Protein AF-A0A8C4T0N4-F1 (afdb_monomer)

Structure (mmCIF, N/CA/C/O backbone):
data_AF-A0A8C4T0N4-F1
#
_entry.id   AF-A0A8C4T0N4-F1
#
loop_
_atom_site.group_PDB
_atom_site.id
_atom_site.type_symbol
_atom_site.label_atom_id
_atom_site.label_alt_id
_atom_site.label_comp_id
_atom_site.label_asym_id
_atom_site.label_entity_id
_atom_site.label_seq_id
_atom_site.pdbx_PDB_ins_code
_atom_site.Cartn_x
_atom_site.Cartn_y
_atom_site.Cartn_z
_atom_site.occupancy
_atom_site.B_iso_or_equiv
_atom_site.auth_seq_id
_atom_site.auth_comp_id
_atom_site.auth_asym_id
_atom_site.auth_atom_id
_atom_site.pdbx_PDB_model_num
ATOM 1 N N . MET A 1 1 ? 43.573 10.156 -31.745 1.00 62.78 1 MET A N 1
ATOM 2 C CA . MET A 1 1 ? 42.767 11.086 -30.918 1.00 62.78 1 MET A CA 1
ATOM 3 C C . MET A 1 1 ? 41.314 10.973 -31.349 1.00 62.78 1 MET A C 1
ATOM 5 O O . MET A 1 1 ? 41.068 10.934 -32.550 1.00 62.78 1 MET A O 1
ATOM 9 N N . ALA A 1 2 ? 40.372 10.860 -30.412 1.00 72.50 2 ALA A N 1
ATOM 10 C CA . ALA A 1 2 ? 38.949 10.794 -30.747 1.00 72.50 2 ALA A CA 1
ATOM 11 C C . ALA A 1 2 ? 38.478 12.137 -31.335 1.00 72.50 2 ALA A C 1
ATOM 13 O O . ALA A 1 2 ? 38.823 13.198 -30.815 1.00 72.50 2 ALA A O 1
ATOM 14 N N . LYS A 1 3 ? 37.723 12.098 -32.439 1.00 73.19 3 LYS A N 1
ATOM 15 C CA . LYS A 1 3 ? 37.115 13.292 -33.046 1.00 73.19 3 LYS A CA 1
ATOM 16 C C . LYS A 1 3 ? 36.022 13.805 -32.104 1.00 73.19 3 LYS A C 1
ATOM 18 O O . LYS A 1 3 ? 35.232 13.007 -31.608 1.00 73.19 3 LYS A O 1
ATOM 23 N N . ASN A 1 4 ? 35.986 15.111 -31.843 1.00 69.31 4 ASN A N 1
ATOM 24 C CA . ASN A 1 4 ? 34.967 15.718 -30.987 1.00 69.31 4 ASN A CA 1
ATOM 25 C C . ASN A 1 4 ? 33.589 15.587 -31.656 1.00 69.31 4 ASN A C 1
ATOM 27 O O . ASN A 1 4 ? 33.280 16.283 -32.622 1.00 69.31 4 ASN A O 1
ATOM 31 N N . THR A 1 5 ? 32.775 14.660 -31.162 1.00 68.19 5 THR A N 1
ATOM 32 C CA . THR A 1 5 ? 31.363 14.557 -31.513 1.00 68.19 5 THR A CA 1
ATOM 33 C C . THR A 1 5 ? 30.626 15.651 -30.741 1.00 68.19 5 THR A C 1
ATOM 35 O O . THR A 1 5 ? 30.345 15.490 -29.557 1.00 68.19 5 THR A O 1
ATOM 38 N N . LEU A 1 6 ? 30.294 16.762 -31.409 1.00 78.12 6 LEU A N 1
ATOM 39 C CA . LEU A 1 6 ? 29.566 17.906 -30.822 1.00 78.12 6 LEU A CA 1
ATOM 40 C C . LEU A 1 6 ? 28.224 17.518 -30.161 1.00 78.12 6 LEU A C 1
ATOM 42 O O . LEU A 1 6 ? 27.647 18.294 -29.405 1.00 78.12 6 LEU A O 1
ATOM 46 N N . SER A 1 7 ? 27.713 16.318 -30.450 1.00 81.56 7 SER A N 1
ATOM 47 C CA . SER A 1 7 ? 26.474 15.774 -29.902 1.00 81.56 7 SER A CA 1
ATOM 48 C C . SER A 1 7 ? 26.747 14.836 -28.732 1.00 81.56 7 SER A C 1
ATOM 50 O O . SER A 1 7 ? 27.363 13.793 -28.908 1.00 81.56 7 SER A O 1
ATOM 52 N N . SER A 1 8 ? 26.202 15.142 -27.556 1.00 84.44 8 SER A N 1
ATOM 53 C CA . SER A 1 8 ? 26.217 14.264 -26.377 1.00 84.44 8 SER A CA 1
ATOM 54 C C . SER A 1 8 ? 25.060 13.256 -26.347 1.00 84.44 8 SER A C 1
ATOM 56 O O . SER A 1 8 ? 24.868 12.570 -25.347 1.00 84.44 8 SER A O 1
ATOM 58 N N . ARG A 1 9 ? 24.269 13.147 -27.425 1.00 85.56 9 ARG A N 1
ATOM 59 C CA . ARG A 1 9 ? 23.038 12.333 -27.477 1.00 85.56 9 ARG A CA 1
ATOM 60 C C . ARG A 1 9 ? 23.273 10.845 -27.195 1.00 85.56 9 ARG A C 1
ATOM 62 O O . ARG A 1 9 ? 22.392 10.207 -26.638 1.00 85.56 9 ARG A O 1
ATOM 69 N N . PHE A 1 10 ? 24.465 10.329 -27.498 1.00 83.19 10 PHE A N 1
ATOM 70 C CA . PHE A 1 10 ? 24.871 8.957 -27.176 1.00 83.19 10 PHE A CA 1
ATOM 71 C C . PHE A 1 10 ? 25.081 8.711 -25.671 1.00 83.19 10 PHE A C 1
ATOM 73 O O . PHE A 1 10 ? 25.009 7.573 -25.237 1.00 83.19 10 PHE A O 1
ATOM 80 N N . ARG A 1 11 ? 25.304 9.761 -24.865 1.00 87.75 11 ARG A N 1
ATOM 81 C CA . ARG A 1 11 ? 25.464 9.664 -23.399 1.00 87.75 11 ARG A CA 1
ATOM 82 C C . ARG A 1 11 ? 24.138 9.670 -22.642 1.00 87.75 11 ARG A C 1
ATOM 84 O O . ARG A 1 11 ? 24.134 9.516 -21.432 1.00 87.75 11 ARG A O 1
ATOM 91 N N . LYS A 1 12 ? 23.031 9.935 -23.340 1.00 89.69 12 LYS A N 1
ATOM 92 C CA . LYS A 1 12 ? 21.679 9.899 -22.766 1.00 89.69 12 LYS A CA 1
ATOM 93 C C . LYS A 1 12 ? 21.078 8.494 -22.789 1.00 89.69 12 LYS A C 1
ATOM 95 O O . LYS A 1 12 ? 19.979 8.314 -22.284 1.00 89.69 12 LYS A O 1
ATOM 100 N N . VAL A 1 13 ? 21.745 7.552 -23.454 1.00 90.38 13 VAL A N 1
ATOM 101 C CA . VAL A 1 13 ? 21.324 6.156 -23.491 1.00 90.38 13 VAL A CA 1
ATOM 102 C C . VAL A 1 13 ? 21.797 5.514 -22.198 1.00 90.38 13 VAL A C 1
ATOM 104 O O . VAL A 1 13 ? 22.999 5.488 -21.940 1.00 90.38 13 VAL A O 1
ATOM 107 N N . ASP A 1 14 ? 20.848 5.042 -21.402 1.00 91.19 14 ASP A N 1
ATOM 108 C CA . ASP A 1 14 ? 21.117 4.248 -20.212 1.00 91.19 14 ASP A CA 1
ATOM 109 C C . ASP A 1 14 ? 21.416 2.809 -20.652 1.00 91.19 14 ASP A C 1
ATOM 111 O O . ASP A 1 14 ? 20.522 2.084 -21.089 1.00 91.19 14 ASP A O 1
ATOM 115 N N . ILE A 1 15 ? 22.702 2.453 -20.684 1.00 91.44 15 ILE A N 1
ATOM 116 C CA . ILE A 1 15 ? 23.164 1.129 -21.128 1.00 91.44 15 ILE A CA 1
ATOM 117 C C . ILE A 1 15 ? 22.962 0.100 -20.006 1.00 91.44 15 ILE A C 1
ATOM 119 O O . ILE A 1 15 ? 22.733 -1.071 -20.303 1.00 91.44 15 ILE A O 1
ATOM 123 N N . ASP A 1 16 ? 22.968 0.547 -18.746 1.00 89.69 16 ASP A N 1
ATOM 124 C CA . ASP A 1 16 ? 22.822 -0.309 -17.565 1.00 89.69 16 ASP A CA 1
ATOM 125 C C . ASP A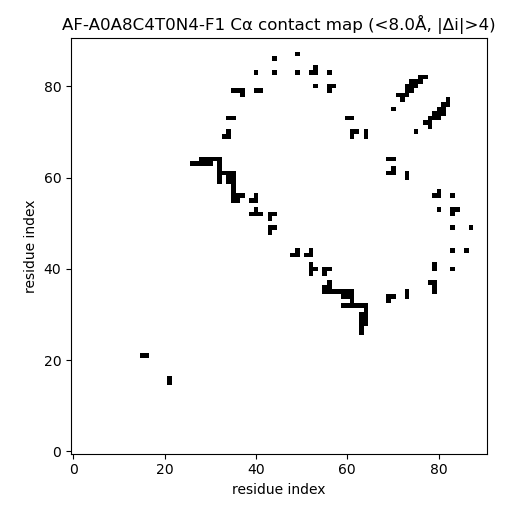 1 16 ? 21.406 -0.911 -17.486 1.00 89.69 16 ASP A C 1
ATOM 127 O O . ASP A 1 16 ? 21.214 -2.001 -16.951 1.00 89.69 16 ASP A O 1
ATOM 131 N N . GLU A 1 17 ? 20.409 -0.255 -18.096 1.00 90.12 17 GLU A N 1
ATOM 132 C CA . GLU A 1 17 ? 19.040 -0.777 -18.211 1.00 90.12 17 GLU A CA 1
ATOM 133 C C . GLU A 1 17 ? 18.959 -2.102 -18.993 1.00 90.12 17 GLU A C 1
ATOM 135 O O . GLU A 1 17 ? 18.030 -2.878 -18.778 1.00 90.12 17 GLU A O 1
ATOM 140 N N . TYR A 1 18 ? 19.930 -2.370 -19.875 1.00 90.00 18 TYR A N 1
ATOM 141 C CA . TYR A 1 18 ? 19.995 -3.574 -20.712 1.00 90.00 18 TYR A CA 1
ATOM 142 C C . TYR A 1 18 ? 21.040 -4.599 -20.234 1.00 90.00 18 TYR A C 1
ATOM 144 O O . TYR A 1 18 ? 21.317 -5.552 -20.963 1.00 90.00 18 TYR A O 1
ATOM 152 N N . ASP A 1 19 ? 21.646 -4.418 -19.056 1.00 94.56 19 ASP A N 1
ATOM 153 C CA . ASP A 1 19 ? 22.576 -5.402 -18.491 1.00 94.56 19 ASP A CA 1
ATOM 154 C C . ASP A 1 19 ? 21.828 -6.694 -18.126 1.00 94.56 19 ASP A C 1
ATOM 156 O O . ASP A 1 19 ? 20.905 -6.692 -17.312 1.00 94.56 19 ASP A O 1
ATOM 160 N N . GLU A 1 20 ? 22.248 -7.819 -18.705 1.00 91.81 20 GLU A N 1
ATOM 161 C CA . GLU A 1 20 ? 21.682 -9.147 -18.434 1.00 91.81 20 GLU A CA 1
ATOM 162 C C . GLU A 1 20 ? 21.862 -9.579 -16.968 1.00 91.81 20 GLU A C 1
ATOM 164 O O . GLU A 1 20 ? 21.121 -10.431 -16.481 1.00 91.81 20 GLU A O 1
ATOM 169 N N . ASN A 1 21 ? 22.817 -8.981 -16.248 1.00 92.12 21 ASN A N 1
ATOM 170 C CA . ASN A 1 21 ? 23.048 -9.236 -14.825 1.00 92.12 21 ASN A CA 1
ATOM 171 C C . ASN A 1 21 ? 22.258 -8.294 -13.904 1.00 92.12 21 ASN A C 1
ATOM 173 O O . ASN A 1 21 ? 22.404 -8.372 -12.679 1.00 92.12 21 ASN A O 1
ATOM 177 N N . LYS A 1 22 ? 21.440 -7.388 -14.454 1.00 92.12 22 LYS A N 1
ATOM 178 C CA . LYS A 1 22 ? 20.595 -6.497 -13.659 1.00 92.12 22 LYS A CA 1
ATOM 179 C C . LYS A 1 22 ? 19.606 -7.331 -12.841 1.00 92.12 22 LYS A C 1
ATOM 181 O O . LYS A 1 22 ? 18.861 -8.146 -13.379 1.00 92.12 22 LYS A O 1
ATOM 186 N N . PHE A 1 23 ? 19.583 -7.108 -11.527 1.00 89.00 23 PHE A N 1
ATOM 187 C CA . PHE A 1 23 ? 18.634 -7.782 -10.644 1.00 89.00 23 PHE A CA 1
ATOM 188 C C . PHE A 1 23 ? 17.197 -7.393 -11.016 1.00 89.00 23 PHE A C 1
ATOM 190 O O . PHE A 1 23 ? 16.862 -6.207 -11.067 1.00 89.00 23 PHE A O 1
ATOM 197 N N . VAL A 1 24 ? 16.360 -8.399 -11.265 1.00 84.62 24 VAL A N 1
ATOM 198 C CA . VAL A 1 24 ? 14.925 -8.250 -11.507 1.00 84.62 24 VAL A CA 1
ATOM 199 C C . VAL A 1 24 ? 14.170 -8.924 -10.372 1.00 84.62 24 VAL A C 1
ATOM 201 O O . VAL A 1 24 ? 14.486 -10.051 -9.993 1.00 84.62 24 VAL A O 1
ATOM 204 N N . ASP A 1 25 ? 13.182 -8.230 -9.817 1.00 82.19 25 ASP A N 1
ATOM 205 C CA . ASP A 1 25 ? 12.321 -8.823 -8.800 1.00 82.19 25 ASP A CA 1
ATOM 206 C C . ASP A 1 25 ? 11.479 -9.942 -9.434 1.00 82.19 25 ASP A C 1
ATOM 208 O O . ASP A 1 25 ? 10.772 -9.713 -10.420 1.00 82.19 25 ASP A O 1
ATOM 212 N N . GLU A 1 26 ? 11.495 -11.139 -8.842 1.00 76.44 26 GLU A N 1
ATOM 213 C CA . GLU A 1 26 ? 10.517 -12.189 -9.145 1.00 76.44 26 GLU A CA 1
ATOM 214 C C . GLU A 1 26 ? 9.149 -11.756 -8.607 1.00 76.44 26 GLU A C 1
ATOM 216 O O . GLU A 1 26 ? 8.784 -11.992 -7.456 1.00 76.44 26 GLU A O 1
ATOM 221 N N . GLN A 1 27 ? 8.390 -11.048 -9.437 1.00 67.12 27 GLN A N 1
ATOM 222 C CA . GLN A 1 27 ? 7.031 -10.636 -9.110 1.00 67.12 27 GLN A CA 1
ATOM 223 C C . GLN A 1 27 ? 6.059 -11.703 -9.606 1.00 67.12 27 GLN A C 1
ATOM 225 O O . GLN A 1 27 ? 5.661 -11.712 -10.770 1.00 67.12 27 GLN A O 1
ATOM 230 N N . GLU A 1 28 ? 5.687 -12.611 -8.704 1.00 65.00 28 GLU A N 1
ATOM 231 C CA . GLU A 1 28 ? 4.619 -13.582 -8.923 1.00 65.00 28 GLU A CA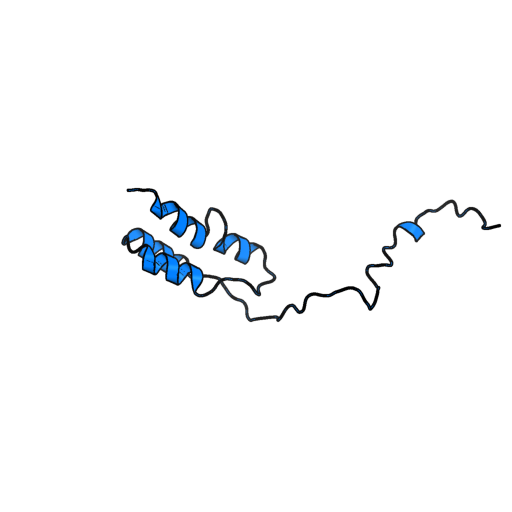 1
ATOM 232 C C . GLU A 1 28 ? 3.304 -12.827 -9.205 1.00 65.00 28 GLU A C 1
ATOM 234 O O . GLU A 1 28 ? 2.790 -12.098 -8.350 1.00 65.00 28 GLU A O 1
ATOM 239 N N . GLU A 1 29 ? 2.772 -12.952 -10.427 1.00 56.31 29 GLU A N 1
ATOM 240 C CA . GLU A 1 29 ? 1.462 -12.411 -10.806 1.00 56.31 29 GLU A CA 1
ATOM 241 C C . GLU A 1 29 ? 0.361 -13.198 -10.090 1.00 56.31 29 GLU A C 1
ATOM 243 O O . GLU A 1 29 ? -0.283 -14.077 -10.659 1.00 56.31 29 GLU A O 1
ATOM 248 N N . ALA A 1 30 ? 0.142 -12.909 -8.809 1.00 55.69 30 ALA A N 1
ATOM 249 C CA . ALA A 1 30 ? -1.021 -13.445 -8.126 1.00 55.69 30 ALA A CA 1
ATOM 250 C C . ALA A 1 30 ? -2.270 -12.659 -8.538 1.00 55.69 30 ALA A C 1
ATOM 252 O O . ALA A 1 30 ? -2.227 -11.438 -8.718 1.00 55.69 30 ALA A O 1
ATOM 253 N N . ALA A 1 31 ? -3.363 -13.413 -8.680 1.00 55.75 31 ALA A N 1
ATOM 254 C CA . ALA A 1 31 ? -4.713 -12.983 -9.024 1.00 55.75 31 ALA A CA 1
ATOM 255 C C . ALA A 1 31 ? -5.071 -11.605 -8.458 1.00 55.75 31 ALA A C 1
ATOM 257 O O . ALA A 1 31 ? -4.637 -11.271 -7.360 1.00 55.75 31 ALA A O 1
ATOM 258 N N . GLU A 1 32 ? -5.893 -10.842 -9.187 1.00 57.16 32 GLU A N 1
ATOM 259 C CA . GLU A 1 32 ? -6.438 -9.539 -8.789 1.00 57.16 32 GLU A CA 1
ATOM 260 C C . GLU A 1 32 ? -6.956 -9.553 -7.336 1.00 57.16 32 GLU A C 1
ATOM 262 O O . GLU A 1 32 ? -8.122 -9.813 -7.052 1.00 57.16 32 GLU A O 1
ATOM 267 N N . GLN A 1 33 ? -6.064 -9.299 -6.379 1.00 61.00 33 GLN A N 1
ATOM 268 C CA . GLN A 1 33 ? -6.407 -9.225 -4.971 1.00 61.00 33 GLN A CA 1
ATOM 269 C C . GLN A 1 33 ? -7.061 -7.866 -4.762 1.00 61.00 33 GLN A C 1
ATOM 271 O O . GLN A 1 33 ? -6.385 -6.838 -4.729 1.00 61.00 33 GLN A O 1
ATOM 276 N N . GLN A 1 34 ? -8.386 -7.875 -4.623 1.00 66.06 34 GLN A N 1
ATOM 277 C CA . GLN A 1 34 ? -9.219 -6.687 -4.420 1.00 66.06 34 GLN A CA 1
ATOM 278 C C . GLN A 1 34 ? -8.952 -5.976 -3.074 1.00 66.06 34 GLN A C 1
ATOM 280 O O . GLN A 1 34 ? -9.479 -4.895 -2.826 1.00 66.06 34 GLN A O 1
ATOM 285 N N . GLY A 1 35 ? -8.068 -6.533 -2.240 1.00 71.31 35 GLY A N 1
ATOM 286 C CA . GLY A 1 35 ? -7.766 -6.038 -0.904 1.00 71.31 35 GLY A CA 1
ATOM 287 C C . GLY A 1 35 ? -8.771 -6.544 0.140 1.00 71.31 35 GLY A C 1
ATOM 288 O O . GLY A 1 35 ? -9.580 -7.429 -0.157 1.00 71.31 35 GLY A O 1
ATOM 289 N N . PRO A 1 36 ? -8.697 -6.034 1.379 1.00 76.62 36 PRO A N 1
ATOM 290 C CA . PRO A 1 36 ? -9.658 -6.338 2.439 1.00 76.62 36 PRO A CA 1
ATOM 291 C C . PRO A 1 36 ? -11.044 -5.732 2.153 1.00 76.62 36 PRO A C 1
ATOM 293 O O . PRO A 1 36 ? -11.143 -4.640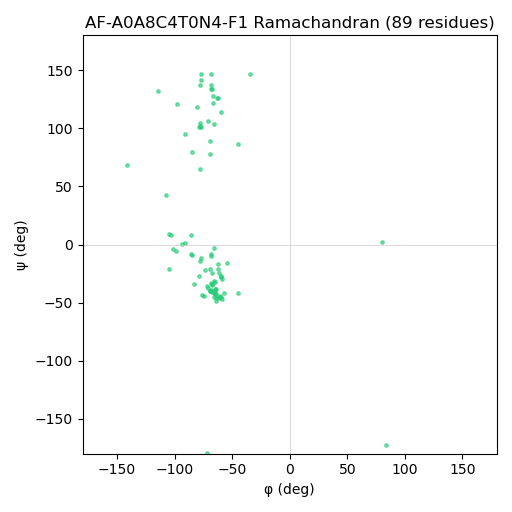 1.594 1.00 76.62 36 PRO A O 1
ATOM 296 N N . ASP A 1 37 ? -12.111 -6.420 2.572 1.00 81.69 37 ASP A N 1
ATOM 297 C CA . ASP A 1 37 ? -13.493 -5.942 2.427 1.00 81.69 37 ASP A CA 1
ATOM 298 C C . ASP A 1 37 ? -13.768 -4.765 3.380 1.00 81.69 37 ASP A C 1
ATOM 300 O O . ASP A 1 37 ? -13.900 -4.934 4.595 1.00 81.69 37 ASP A O 1
ATOM 304 N N . GLU A 1 38 ? -13.854 -3.551 2.831 1.00 78.94 38 GLU A N 1
ATOM 305 C CA . GLU A 1 38 ? -14.132 -2.351 3.626 1.00 78.94 38 GLU A CA 1
ATOM 306 C C . GLU A 1 38 ? -15.520 -2.353 4.262 1.00 78.94 38 GLU A C 1
ATOM 308 O O . GLU A 1 38 ? -15.675 -1.803 5.350 1.00 78.94 38 GLU A O 1
ATOM 313 N N . ALA A 1 39 ? -16.525 -2.958 3.625 1.00 82.81 39 ALA A N 1
ATOM 314 C CA . ALA A 1 39 ? -17.878 -2.963 4.166 1.00 82.81 39 ALA A CA 1
ATOM 315 C C . ALA A 1 39 ? -17.948 -3.829 5.429 1.00 82.81 39 ALA A C 1
ATOM 317 O O . ALA A 1 39 ? -18.580 -3.444 6.416 1.00 82.81 39 ALA A O 1
ATOM 318 N N . GLU A 1 40 ? -17.260 -4.972 5.425 1.00 84.56 40 GLU A N 1
ATOM 319 C CA . GLU A 1 40 ? -17.126 -5.824 6.607 1.00 84.56 40 GLU A CA 1
ATOM 320 C C . GLU A 1 40 ? -16.351 -5.104 7.721 1.00 84.56 40 GLU A C 1
ATOM 322 O O . GLU A 1 40 ? -16.809 -5.066 8.867 1.00 84.56 40 GLU A O 1
ATOM 327 N N . VAL A 1 41 ? -15.226 -4.458 7.387 1.00 83.88 41 VAL A N 1
ATOM 328 C CA . VAL A 1 41 ? -14.426 -3.707 8.368 1.00 83.88 41 VAL A CA 1
ATOM 329 C C . VAL A 1 41 ? -15.219 -2.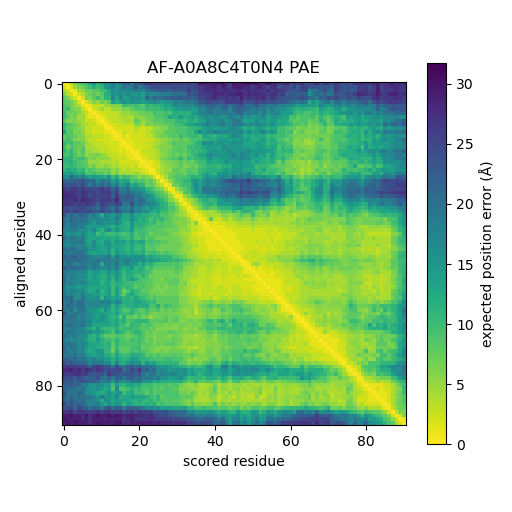546 8.975 1.00 83.88 41 VAL A C 1
ATOM 331 O O . VAL A 1 41 ? -15.226 -2.391 10.197 1.00 83.88 41 VAL A O 1
ATOM 334 N N . ASP A 1 42 ? -15.934 -1.762 8.168 1.00 84.44 42 ASP A N 1
ATOM 335 C CA . ASP A 1 42 ? -16.745 -0.640 8.652 1.00 84.44 42 ASP A CA 1
ATOM 336 C C . ASP A 1 42 ? -17.888 -1.105 9.560 1.00 84.44 42 ASP A C 1
ATOM 338 O O . ASP A 1 42 ? -18.185 -0.458 10.569 1.00 84.44 42 ASP A O 1
ATOM 342 N N . ASN A 1 43 ? -18.515 -2.240 9.244 1.00 88.69 43 ASN A N 1
ATOM 343 C CA . ASN A 1 43 ? -19.549 -2.826 10.092 1.00 88.69 43 ASN A CA 1
ATOM 344 C C . ASN A 1 43 ? -18.986 -3.249 11.456 1.00 88.69 43 ASN A C 1
ATOM 346 O O . ASN A 1 43 ? -19.602 -2.953 12.481 1.00 88.69 43 ASN A O 1
ATOM 350 N N . LEU A 1 44 ? -17.804 -3.870 11.488 1.00 86.75 44 LEU A N 1
ATOM 351 C CA . LEU A 1 44 ? -17.149 -4.303 12.727 1.00 86.75 44 LEU A CA 1
ATOM 352 C C . LEU A 1 44 ? -16.670 -3.119 13.581 1.00 86.75 44 LEU A C 1
ATOM 354 O O . LEU A 1 44 ? -16.858 -3.123 14.798 1.00 86.75 44 LEU A O 1
ATOM 358 N N . ILE A 1 45 ? -16.145 -2.060 12.952 1.00 84.81 45 ILE A N 1
ATOM 359 C CA . ILE A 1 45 ? -15.797 -0.809 13.647 1.00 84.81 45 ILE A CA 1
ATOM 360 C C . ILE A 1 45 ? -17.047 -0.187 14.286 1.00 84.81 45 ILE A C 1
ATOM 362 O O . ILE A 1 45 ? -17.004 0.211 15.450 1.00 84.81 45 ILE A O 1
ATOM 366 N N . ARG A 1 46 ? -18.177 -0.134 13.566 1.00 86.62 46 ARG A N 1
ATOM 367 C CA . ARG A 1 46 ? -19.449 0.399 14.097 1.00 86.62 46 ARG A CA 1
ATOM 368 C C . ARG A 1 46 ? -20.025 -0.442 15.236 1.00 86.62 46 ARG A C 1
ATOM 370 O O . ARG A 1 46 ? -20.673 0.110 16.119 1.00 86.62 46 ARG A O 1
ATOM 377 N N . GLN A 1 47 ? -19.799 -1.754 15.217 1.00 86.56 47 GLN A N 1
ATOM 378 C CA . GLN A 1 47 ? -20.204 -2.676 16.283 1.00 86.56 47 GLN A CA 1
ATOM 379 C C . GLN A 1 47 ? -19.286 -2.609 17.517 1.00 86.56 47 GLN A C 1
ATOM 381 O O . GLN A 1 47 ? -19.634 -3.157 18.560 1.00 86.56 47 GLN A O 1
ATOM 386 N N . GLY A 1 48 ? -18.133 -1.938 17.420 1.00 83.50 48 GLY A N 1
ATOM 387 C CA . GLY A 1 48 ? -17.136 -1.856 18.489 1.00 83.50 48 GLY A CA 1
ATOM 388 C C . GLY A 1 48 ? -16.224 -3.084 18.593 1.00 83.50 48 GLY A C 1
ATOM 389 O O . GLY A 1 48 ? -15.349 -3.120 19.460 1.00 83.50 48 GLY A O 1
ATOM 390 N N . ASP A 1 49 ? -16.370 -4.072 17.702 1.00 85.75 49 ASP A N 1
ATOM 391 C CA . ASP A 1 49 ? -15.503 -5.251 17.659 1.00 85.75 49 ASP A CA 1
ATOM 392 C C . ASP A 1 49 ? -14.235 -4.972 16.845 1.00 85.75 49 ASP A C 1
ATOM 394 O O . ASP A 1 49 ? -14.066 -5.326 15.674 1.00 85.75 49 ASP A O 1
ATOM 398 N N . MET A 1 50 ? -13.307 -4.307 17.520 1.00 83.62 50 MET A N 1
ATOM 399 C CA . MET A 1 50 ? -12.064 -3.844 16.927 1.00 83.62 50 MET A CA 1
ATOM 400 C C . MET A 1 50 ? -11.044 -4.964 16.657 1.00 83.62 50 MET A C 1
ATOM 402 O O . MET A 1 50 ? -10.133 -4.798 15.840 1.00 83.62 50 MET A O 1
ATOM 406 N N . LEU A 1 51 ? -11.145 -6.100 17.352 1.00 85.00 51 LEU A N 1
ATOM 407 C CA . LEU A 1 51 ? -10.245 -7.234 17.120 1.00 85.00 51 LEU A CA 1
ATOM 408 C C . LEU A 1 51 ? -10.638 -7.976 15.846 1.00 85.00 51 LEU A C 1
ATOM 410 O O . LEU A 1 51 ? -9.765 -8.277 15.029 1.00 85.00 51 LEU A O 1
ATOM 414 N N . SER A 1 52 ? -11.937 -8.195 15.639 1.00 85.12 52 SER A N 1
ATOM 415 C CA . SER A 1 52 ? -12.445 -8.782 14.401 1.00 85.12 52 SER A CA 1
ATOM 416 C C . SER A 1 52 ? -12.200 -7.858 13.211 1.00 85.12 52 SER A C 1
ATOM 418 O O . SER A 1 52 ? -11.708 -8.324 12.184 1.00 85.12 52 SER A O 1
ATOM 420 N N . ALA A 1 53 ? -12.426 -6.545 13.363 1.00 83.75 53 ALA A N 1
ATOM 421 C CA . ALA A 1 53 ? -12.144 -5.563 12.310 1.00 83.75 53 ALA A CA 1
ATOM 422 C C . ALA A 1 53 ? -10.670 -5.600 11.868 1.00 83.75 53 ALA A C 1
ATOM 424 O O . ALA A 1 53 ? -10.360 -5.590 10.678 1.00 83.75 53 ALA A O 1
ATOM 425 N N . PHE A 1 54 ? -9.751 -5.716 12.832 1.00 83.25 54 PHE A N 1
ATOM 426 C CA . PHE A 1 54 ? -8.320 -5.857 12.565 1.00 83.25 54 PHE A CA 1
ATOM 427 C C . PHE A 1 54 ? -7.973 -7.159 11.854 1.00 83.25 54 PHE A C 1
ATOM 429 O O . PHE A 1 54 ? -7.175 -7.162 10.918 1.00 83.25 54 PHE A O 1
ATOM 436 N N . HIS A 1 55 ? -8.585 -8.263 12.267 1.00 83.62 55 HIS A N 1
ATOM 437 C CA . HIS A 1 55 ? -8.342 -9.548 11.637 1.00 83.62 55 HIS A CA 1
ATOM 438 C C . HIS A 1 55 ? -8.832 -9.569 10.178 1.00 83.62 55 HIS A C 1
ATOM 440 O O . HIS A 1 55 ? -8.119 -10.060 9.307 1.00 83.62 55 HIS A O 1
ATOM 446 N N . VAL A 1 56 ? -9.992 -8.972 9.886 1.00 84.50 56 VAL A N 1
ATOM 447 C CA . VAL A 1 56 ? -10.524 -8.840 8.517 1.00 84.50 56 VAL A CA 1
ATOM 448 C C . VAL A 1 56 ? -9.638 -7.942 7.654 1.00 84.50 56 VAL A C 1
ATOM 450 O O . VAL A 1 56 ? -9.282 -8.327 6.541 1.00 84.50 56 VAL A O 1
ATOM 453 N N . ALA A 1 57 ? -9.198 -6.797 8.181 1.00 84.44 57 ALA A N 1
ATOM 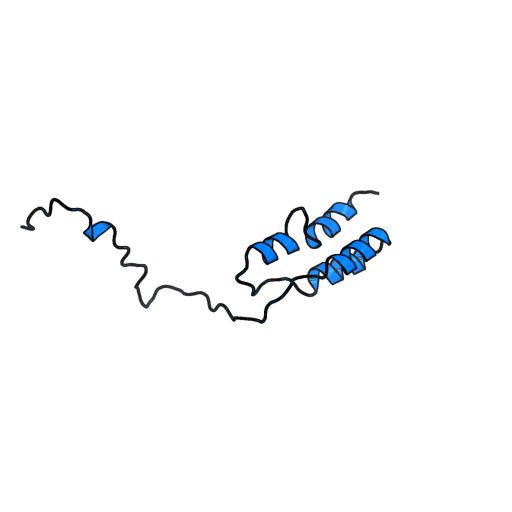454 C CA . ALA A 1 57 ? -8.325 -5.874 7.455 1.00 84.44 57 ALA A CA 1
ATOM 455 C C . ALA A 1 57 ? -6.980 -6.509 7.036 1.00 84.44 57 ALA A C 1
ATOM 457 O O . ALA A 1 57 ? -6.391 -6.108 6.034 1.00 84.44 57 ALA A O 1
ATOM 458 N N . LEU A 1 58 ? -6.502 -7.515 7.778 1.00 83.62 58 LEU A N 1
ATOM 459 C CA . LEU A 1 58 ? -5.241 -8.214 7.505 1.00 83.62 58 LEU A CA 1
ATOM 460 C C . LEU A 1 58 ? -5.389 -9.547 6.761 1.00 83.62 58 LEU A C 1
ATOM 462 O O . LEU A 1 58 ? -4.375 -10.143 6.405 1.00 83.62 58 LEU A O 1
ATOM 466 N N . ARG A 1 59 ? -6.610 -10.037 6.515 1.00 82.12 59 ARG A N 1
ATOM 467 C CA . ARG A 1 59 ? -6.824 -11.345 5.870 1.00 82.12 59 ARG A CA 1
ATOM 468 C C . ARG A 1 59 ? -6.372 -11.394 4.41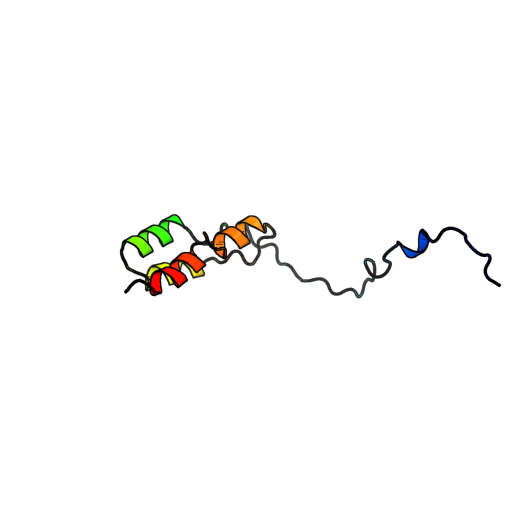4 1.00 82.12 59 ARG A C 1
ATOM 470 O O . ARG A 1 59 ? -5.938 -12.450 3.969 1.00 82.12 59 ARG A O 1
ATOM 477 N N . ASN A 1 60 ? -6.495 -10.289 3.678 1.00 74.50 60 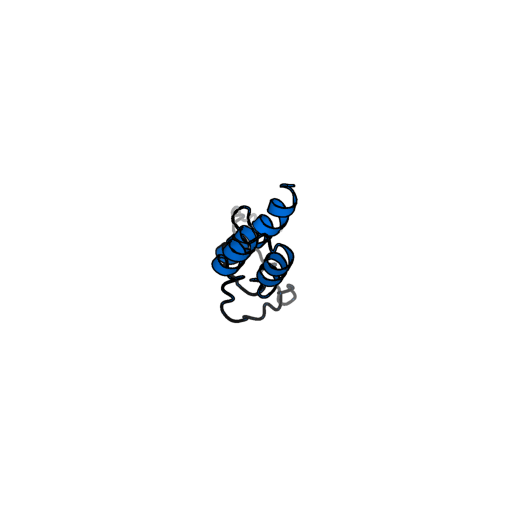ASN A N 1
ATOM 478 C CA . ASN A 1 60 ? -6.193 -10.260 2.246 1.00 74.50 60 ASN A CA 1
ATOM 479 C C . ASN A 1 60 ? -5.499 -8.951 1.821 1.00 74.50 60 ASN A C 1
ATOM 481 O O . ASN A 1 60 ? -6.103 -8.112 1.146 1.00 74.50 60 ASN A O 1
ATOM 485 N N . PRO A 1 61 ? -4.244 -8.726 2.248 1.00 75.81 61 PRO A N 1
ATOM 486 C CA . PRO A 1 61 ? -3.502 -7.534 1.866 1.00 75.81 61 PRO A CA 1
ATOM 487 C C . PRO A 1 61 ? -3.171 -7.570 0.361 1.00 75.81 61 PRO A C 1
ATOM 489 O O . PRO A 1 61 ? -2.746 -8.611 -0.137 1.00 75.81 61 PRO A O 1
ATOM 492 N N . PRO A 1 62 ? -3.308 -6.451 -0.375 1.00 77.12 62 PRO A N 1
ATOM 493 C CA . PRO A 1 62 ? -3.046 -6.397 -1.814 1.00 77.12 62 PRO A CA 1
ATOM 494 C C . PRO A 1 62 ? -1.533 -6.344 -2.110 1.00 77.12 62 PRO A C 1
ATOM 496 O O . PRO A 1 62 ? -1.009 -5.341 -2.599 1.00 77.12 62 PRO A O 1
ATOM 499 N N . ILE A 1 63 ? -0.799 -7.410 -1.776 1.00 78.25 63 ILE A N 1
ATOM 500 C CA . ILE A 1 63 ? 0.672 -7.467 -1.877 1.00 78.25 63 ILE A CA 1
ATOM 501 C C . ILE A 1 63 ? 1.096 -7.609 -3.344 1.00 78.25 63 ILE A C 1
ATOM 503 O O . ILE A 1 63 ? 1.952 -6.859 -3.827 1.00 78.25 63 ILE A O 1
ATOM 507 N N . ASN A 1 64 ? 0.404 -8.485 -4.071 1.00 75.62 64 ASN A N 1
ATOM 508 C CA . ASN A 1 64 ? 0.801 -8.921 -5.410 1.00 75.62 64 ASN A CA 1
ATOM 509 C C . ASN A 1 64 ? 0.158 -8.110 -6.547 1.00 75.62 64 ASN A C 1
ATOM 511 O O . ASN A 1 64 ? 0.439 -8.344 -7.717 1.00 75.62 64 ASN A O 1
ATOM 515 N N . THR A 1 65 ? -0.671 -7.106 -6.236 1.00 77.44 65 THR A N 1
ATOM 516 C CA . THR A 1 65 ? -1.238 -6.233 -7.275 1.00 77.44 65 THR A CA 1
ATOM 517 C C . THR A 1 65 ? -0.228 -5.189 -7.761 1.00 77.44 65 THR A C 1
ATOM 519 O O . THR A 1 65 ? 0.455 -4.526 -6.972 1.00 77.44 65 THR A O 1
ATOM 522 N N . LYS A 1 66 ? -0.172 -4.982 -9.080 1.00 76.94 66 LYS A N 1
ATOM 523 C CA . LYS A 1 66 ? 0.547 -3.857 -9.707 1.00 76.94 66 LYS A CA 1
ATOM 524 C C . LYS A 1 66 ? -0.244 -2.545 -9.603 1.00 76.94 66 LYS A C 1
ATOM 526 O O . LYS A 1 66 ? 0.308 -1.469 -9.816 1.00 76.94 66 LYS A O 1
ATOM 531 N N . ASN A 1 67 ? -1.531 -2.612 -9.250 1.00 80.69 67 ASN A N 1
ATOM 532 C CA . ASN A 1 67 ? -2.385 -1.438 -9.151 1.00 80.69 67 ASN A CA 1
ATOM 533 C C . ASN A 1 67 ? -2.113 -0.670 -7.845 1.00 80.69 67 ASN A C 1
ATOM 535 O O . ASN A 1 67 ? -2.589 -1.032 -6.765 1.00 80.69 67 ASN A O 1
ATOM 539 N N . GLN A 1 68 ? -1.368 0.431 -7.961 1.00 80.25 68 GLN A N 1
ATOM 540 C CA . GLN A 1 68 ? -1.039 1.305 -6.835 1.00 80.25 68 GLN A CA 1
ATOM 541 C C . GLN A 1 68 ? -2.287 1.883 -6.149 1.00 80.25 68 GLN A C 1
ATOM 543 O O . GLN A 1 68 ? -2.258 2.097 -4.938 1.00 80.25 68 GLN A O 1
ATOM 548 N N . ALA A 1 69 ? -3.393 2.082 -6.878 1.00 79.31 69 ALA A N 1
ATOM 549 C CA . ALA A 1 69 ? -4.634 2.579 -6.293 1.00 79.31 69 ALA A CA 1
ATOM 550 C C . ALA A 1 69 ? -5.232 1.578 -5.294 1.00 79.31 69 ALA A C 1
ATOM 552 O O . ALA A 1 69 ? -5.679 1.994 -4.234 1.00 79.31 69 ALA A O 1
ATOM 553 N N . ILE A 1 70 ? -5.165 0.270 -5.570 1.00 75.19 70 ILE A N 1
ATOM 554 C CA . ILE A 1 70 ? -5.652 -0.775 -4.650 1.00 75.19 70 ILE A CA 1
ATOM 555 C C . ILE A 1 70 ? -4.775 -0.829 -3.390 1.00 75.19 70 ILE A C 1
ATOM 557 O O . ILE A 1 70 ? -5.287 -0.896 -2.273 1.00 75.19 70 ILE A O 1
ATOM 561 N N . LYS A 1 71 ? -3.448 -0.712 -3.546 1.00 77.50 71 LYS A N 1
ATOM 562 C CA . LYS A 1 71 ? -2.504 -0.633 -2.415 1.00 77.50 71 LYS A CA 1
ATOM 563 C C . LYS A 1 71 ? -2.773 0.588 -1.534 1.00 77.50 71 LYS A C 1
ATOM 565 O O . LYS A 1 71 ? -2.840 0.471 -0.311 1.00 77.50 71 LYS A O 1
ATOM 570 N N . ALA A 1 72 ? -2.962 1.749 -2.158 1.00 75.88 72 ALA A N 1
ATOM 571 C CA . ALA A 1 72 ? -3.281 2.990 -1.462 1.00 75.88 72 ALA A CA 1
ATOM 572 C C . ALA A 1 72 ? -4.670 2.951 -0.811 1.00 75.88 72 ALA A C 1
ATOM 574 O O . ALA A 1 72 ? -4.840 3.507 0.269 1.00 75.88 72 ALA A O 1
ATOM 575 N N . PHE A 1 73 ? -5.642 2.279 -1.428 1.00 71.56 73 PHE A N 1
ATOM 576 C CA . PHE A 1 73 ? -6.985 2.136 -0.879 1.00 71.56 73 PHE A CA 1
ATOM 577 C C . PHE A 1 73 ? -6.998 1.239 0.362 1.00 71.56 73 PHE A C 1
ATOM 579 O O . PHE A 1 73 ? -7.615 1.602 1.347 1.00 71.56 73 PHE A O 1
ATOM 586 N N . ALA A 1 74 ? -6.240 0.138 0.386 1.00 71.12 74 ALA A N 1
ATOM 587 C CA . ALA A 1 74 ? -6.155 -0.722 1.571 1.00 71.12 74 ALA A CA 1
ATOM 588 C C . ALA A 1 74 ? -5.379 -0.088 2.749 1.00 71.12 74 ALA A C 1
ATOM 590 O O . ALA A 1 74 ? -5.746 -0.281 3.909 1.00 71.12 74 ALA A O 1
ATOM 591 N N . VAL A 1 75 ? -4.298 0.654 2.465 1.00 69.19 75 VAL A N 1
ATOM 592 C CA . VAL A 1 75 ? -3.333 1.135 3.482 1.00 69.19 75 VAL A CA 1
ATOM 593 C C . VAL A 1 75 ? -3.473 2.629 3.810 1.00 69.19 75 VAL A C 1
ATOM 595 O O . VAL A 1 75 ? -3.003 3.071 4.851 1.00 69.19 75 VAL A O 1
ATOM 598 N N . GLY A 1 76 ? -4.066 3.441 2.936 1.00 60.38 76 GLY A N 1
ATOM 599 C CA . GLY A 1 76 ? -4.064 4.902 3.056 1.00 60.38 76 GLY A CA 1
ATOM 600 C C . GLY A 1 76 ? -4.953 5.448 4.177 1.00 60.38 76 GLY A C 1
ATOM 601 O O . GLY A 1 76 ? -5.628 4.709 4.879 1.00 60.38 76 GLY A O 1
ATOM 602 N N . GLY A 1 77 ? -4.998 6.775 4.335 1.00 53.66 77 GLY A N 1
ATOM 603 C CA . GLY A 1 77 ? -5.774 7.443 5.398 1.00 53.66 77 GLY A CA 1
ATOM 604 C C . GLY A 1 77 ? -7.294 7.220 5.346 1.00 53.66 77 GLY A C 1
ATOM 605 O O . GLY A 1 77 ? -7.972 7.436 6.346 1.00 53.66 77 GLY A O 1
ATOM 606 N N . LEU A 1 78 ? -7.818 6.762 4.205 1.00 56.12 78 LEU A N 1
ATOM 607 C CA . LEU A 1 78 ? -9.188 6.270 4.055 1.00 56.12 78 LEU A CA 1
ATOM 608 C C . LEU A 1 78 ? -9.266 4.741 4.050 1.00 56.12 78 LEU A C 1
ATOM 610 O O . LEU A 1 78 ? -10.368 4.233 4.020 1.00 56.12 78 LEU A O 1
ATOM 614 N N . GLY A 1 79 ? -8.164 4.007 4.099 1.00 68.62 79 GLY A N 1
ATOM 615 C CA . GLY A 1 79 ? -8.172 2.553 4.041 1.00 68.62 79 GLY A CA 1
ATOM 616 C C . GLY A 1 79 ? -8.586 1.890 5.344 1.00 68.62 79 GLY A C 1
ATOM 617 O O . GLY A 1 79 ? -8.283 2.373 6.443 1.00 68.62 79 GLY A O 1
ATOM 618 N N . SER A 1 80 ? -9.253 0.748 5.210 1.00 71.50 80 SER A N 1
ATOM 619 C CA . SER A 1 80 ? -9.686 -0.114 6.315 1.00 71.50 80 SER A CA 1
ATOM 620 C C . SER A 1 80 ? -8.607 -0.354 7.386 1.00 71.50 80 SER A C 1
ATOM 622 O O . SER A 1 80 ? -8.906 -0.253 8.576 1.00 71.50 80 SER A O 1
ATOM 624 N N . ILE A 1 81 ? -7.340 -0.578 7.008 1.00 77.88 81 ILE A N 1
ATOM 625 C CA . ILE A 1 81 ? -6.247 -0.851 7.962 1.00 77.88 81 ILE A CA 1
ATOM 626 C C . ILE A 1 81 ? -5.988 0.353 8.881 1.00 77.88 81 ILE A C 1
ATOM 628 O O . ILE A 1 81 ? -5.926 0.208 10.104 1.00 77.88 81 ILE A O 1
ATOM 632 N N . VAL A 1 82 ? -5.859 1.558 8.319 1.00 80.44 82 VAL A N 1
ATOM 633 C CA . VAL A 1 82 ? -5.604 2.771 9.113 1.00 80.44 82 VAL A CA 1
ATOM 634 C C . VAL A 1 82 ? -6.842 3.175 9.909 1.00 80.44 82 VAL A C 1
ATOM 636 O O . VAL A 1 82 ? -6.694 3.599 11.057 1.00 80.44 82 VAL A O 1
ATOM 639 N N . ARG A 1 83 ? -8.061 2.990 9.380 1.00 78.25 83 ARG A N 1
ATOM 640 C CA . ARG A 1 83 ? -9.301 3.222 10.149 1.00 78.25 83 ARG A CA 1
ATOM 641 C C . ARG A 1 83 ? -9.367 2.345 11.400 1.00 78.25 83 ARG A C 1
ATOM 643 O O . ARG A 1 83 ? -9.604 2.863 12.488 1.00 78.25 83 ARG A O 1
ATOM 650 N N . VAL A 1 84 ? -9.077 1.048 11.279 1.00 79.62 84 VAL A N 1
ATOM 651 C CA . VAL A 1 84 ? -9.018 0.127 12.430 1.00 79.62 84 VAL A CA 1
ATOM 652 C C . VAL A 1 84 ? -7.960 0.575 13.441 1.00 79.62 84 VAL A C 1
ATOM 654 O O . VAL A 1 84 ? -8.207 0.606 14.645 1.00 79.62 84 VAL A O 1
ATOM 657 N N . LEU A 1 85 ? -6.764 0.945 12.983 1.00 81.19 85 LEU A N 1
ATOM 658 C CA . LEU A 1 85 ? -5.694 1.365 13.892 1.00 81.19 85 LEU A CA 1
ATOM 659 C C . LEU A 1 85 ? -5.998 2.702 14.589 1.00 81.19 85 LEU A C 1
ATOM 661 O O . LEU A 1 85 ? -5.612 2.891 15.742 1.00 81.19 85 LEU A O 1
ATOM 665 N N . THR A 1 86 ? -6.703 3.619 13.924 1.00 79.69 86 THR A N 1
ATOM 666 C CA . THR A 1 86 ? -7.013 4.956 14.459 1.00 79.69 86 THR A CA 1
ATOM 667 C C . THR A 1 86 ? -8.235 4.974 15.373 1.00 79.69 86 THR A C 1
ATOM 669 O O . THR A 1 86 ? -8.213 5.680 16.382 1.00 79.69 86 THR A O 1
ATOM 672 N N . ALA A 1 87 ? -9.255 4.149 15.120 1.00 70.94 87 ALA A N 1
ATOM 673 C CA . ALA A 1 87 ? -10.420 4.064 16.003 1.00 70.94 87 ALA A CA 1
ATOM 674 C C . ALA A 1 87 ? -10.105 3.436 17.384 1.00 70.94 87 ALA A C 1
ATOM 676 O O . ALA A 1 87 ? -10.902 3.561 18.309 1.00 70.94 87 ALA A O 1
ATOM 677 N N . ARG A 1 88 ? -8.907 2.856 17.596 1.00 62.12 88 ARG A N 1
ATOM 678 C CA . ARG A 1 88 ? -8.449 2.383 18.923 1.00 62.12 88 ARG A CA 1
ATOM 679 C C . ARG A 1 88 ? -8.167 3.498 19.934 1.00 62.12 88 ARG A 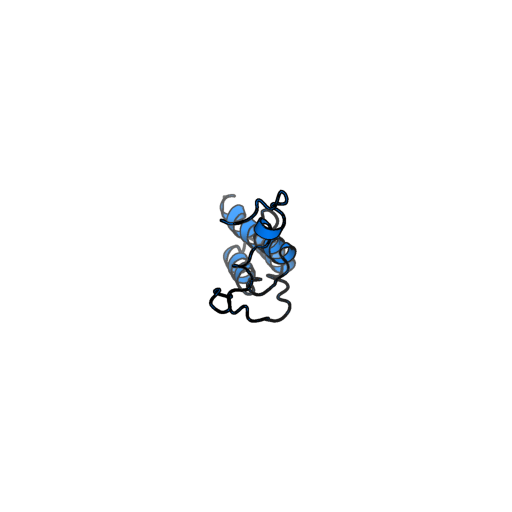C 1
ATOM 681 O O . ARG A 1 88 ? -7.915 3.188 21.093 1.00 62.12 88 ARG A O 1
ATOM 688 N N . LYS A 1 89 ? -8.183 4.772 19.526 1.00 52.19 89 LYS A N 1
ATOM 689 C CA . LYS A 1 89 ? -7.841 5.909 20.400 1.00 52.19 89 LYS A CA 1
ATOM 690 C C . LYS A 1 89 ? -9.049 6.702 20.917 1.00 52.19 89 LYS A C 1
ATOM 692 O O . LYS A 1 89 ? -8.855 7.767 21.489 1.00 52.19 89 LYS A O 1
ATOM 697 N N . THR A 1 90 ? -10.277 6.232 20.704 1.00 50.12 90 THR A N 1
ATOM 698 C CA . THR A 1 90 ? -11.499 6.978 21.066 1.00 50.12 90 THR A CA 1
ATOM 699 C C . THR A 1 90 ? -12.227 6.391 22.279 1.00 50.12 90 THR A C 1
ATOM 701 O O . THR A 1 90 ? -13.453 6.306 22.284 1.00 50.12 90 THR A O 1
ATOM 704 N N . VAL A 1 91 ? -11.468 6.001 23.310 1.00 42.22 91 VAL A N 1
ATOM 705 C CA . VAL A 1 91 ? -11.961 5.801 24.685 1.00 42.22 91 VAL A CA 1
ATOM 706 C C . VAL A 1 91 ? -11.017 6.508 25.643 1.00 42.22 91 VAL A C 1
ATOM 708 O O . VAL A 1 91 ? -9.792 6.289 25.503 1.00 42.22 91 VAL A O 1
#

Organism: Erpetoichthys calabaricus (NCBI:txid27687)

Nearest PDB structures (foldseek):
  8p94-assembly1_G  TM=7.543E-01  e=4.467E-07  Homo sapiens
  7jpn-assembly1_G  TM=9.181E-01  e=5.137E-06  Bos taurus
  3uku-assembly1_G  TM=9.173E-01  e=2.364E-05  Bos taurus
  6uhc-assembly1_G  TM=8.941E-01  e=2.364E-05  Homo sapiens
  3rse-assembly1_G  TM=8.943E-01  e=4.353E-05  Bos taurus

pLDDT: mean 77.29, std 11.09, range [42.22, 94.56]

Solvent-accessible surface area (backbone atoms only — not comparable to full-atom values): 5697 Å² total; per-residue (Å²): 132,85,78,87,67,92,64,68,70,78,74,72,58,73,64,70,82,72,41,90,84,55,90,72,82,90,74,65,83,49,72,89,52,84,32,37,63,50,69,61,29,52,51,24,53,75,71,65,41,57,67,61,21,44,52,49,38,63,71,38,65,38,75,55,48,86,53,62,65,56,42,44,47,40,59,30,94,85,4,50,44,41,48,51,65,56,64,72,70,80,120

Sequence (91 aa):
MAKNTLSSRFRKVDIDEYDENKFVDEQEEAAEQQGPDEAEVDNLIRQGDMLSAFHVALRNPPINTKNQAIKAFAVGGLGSIVRVLTARKTV

Mean predicted aligned error: 10.97 Å

Secondary structure (DSSP, 8-state):
-----S--GGGGS-SGGG-TTS-------------S-HHHHHHHHHHT-HHHHHHHHHHS---S---HHHHHHHHSTTSHHHHHHHHTT--

Radius of gyration: 23.22 Å; Cα contacts (8 Å, |Δi|>4): 90; chains: 1; bounding box: 63×32×58 Å

Foldseek 3Di:
DDDDPVDPPVVPD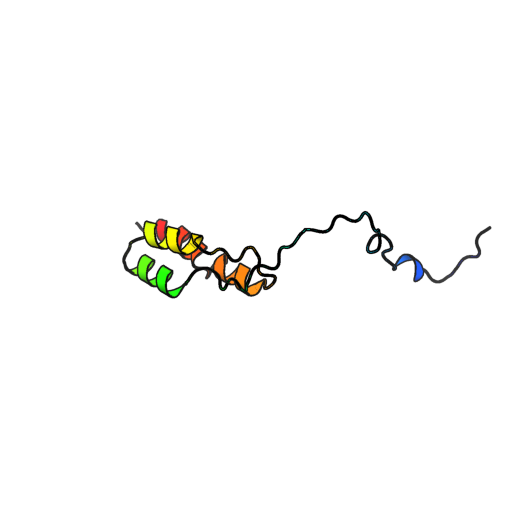DPVVVDPPDDDDPQDQDPPQLAFDLVVLVVCLVVVNLVVSQCRLPPGQRPRDPDVVSNCQSPPPNHSNVVSVVSVPPD

InterPro domains:
  IPR006789 Actin-related protein 2/3 complex subunit 5 [PF04699] (9-73)
  IPR006789 Actin-related protein 2/3 complex subunit 5 [PTHR12644] (7-72)
  IPR036743 Actin-related protein 2/3 complex subunit 5 superfamily [G3DSA:1.25.40.190] (1-74)
  IPR036743 Actin-related protein 2/3 complex subunit 5 superfamily [SSF69103] (9-91)